Protein AF-Q6UU98-F1 (afdb_monomer)

Nearest PDB structures (foldseek):
  5vnj-assembly1_C  TM=9.015E-01  e=6.452E-12  Mus musculus
  1ifq-assembly1_A  TM=9.218E-01  e=1.040E-11  Mus musculus
  4afi-assembly1_B  TM=8.922E-01  e=1.499E-08  Homo sapiens
  2vx8-assembly1_B  TM=8.429E-01  e=8.767E-09  Homo sapiens
  4b93-assembly1_A  TM=7.614E-01  e=2.020E-08  Mus musculus

Solvent-accessible surface area (backbone atoms only — not comparable to full-atom values): 9283 Å² total; per-residue (Å²): 84,77,55,40,36,41,31,27,33,30,78,78,32,45,43,32,32,62,22,61,45,97,52,90,75,53,80,63,52,68,60,56,51,50,51,51,52,50,49,33,54,53,34,36,72,76,57,66,65,72,44,80,50,74,45,81,58,84,83,30,31,38,39,36,39,33,54,77,58,37,34,42,36,39,29,25,35,72,86,42,58,67,70,58,56,51,49,45,49,51,55,49,46,56,50,48,45,72,77,41,51,86,49,61,81,71,57,84,53,72,45,70,43,50,88,53,27,65,67,58,59,70,44,90,86,56,99,68,64,76,72,63,53,56,63,54,51,62,62,51,58,74,66,59,71,78,75,80,83,82,89,86,88,87,77,82,91,129

Organism: Oryza sativa subsp. japonica (NCBI:txid39947)

pLDDT: mean 75.7, std 18.88, range [32.97, 93.69]

Foldseek 3Di:
DWAKKWKAFLQQLFTAEIAGQVPPPPDPPVVVVVVSSVVSVVSNVDPQDFDWDWDDDDQKIWTWTHDHGMIIIIIDGPPDDPVLVVVLSVVVVVVCCVVCVVCNVVDPHRNNPHLCRQVNNPDSPDPDDPPVSVVVSVVVVVVPVPPPPDDDDDDDDD

Mean predicted aligned error: 12.5 Å

Secondary structure (DSSP, 8-state):
-EEEEEEEETTT--EEEEEE-S-TT-TTHHHHHHHHHHHHHHHTTT--S-EEEEEEETTEEEEEEEETTEEEEEEEETTS-HHHHHHHHHHHHHHHHHHHHHHHTT--STTTTGGGHHHHHS-SS----THHHHHHHHHHHHHHTTS-----------

Sequence (158 aa):
MVKLTMIARVTDGLPLVEGLDDGRDLKDADFYKQQAKLLFKNLSKGQHEASRMSIETGPYLFHYIIEGRVCYLTMCDHSYPKKLAFQYLEDLKNEFERVNGNQIETAARPYAFIKFGPYLQVCPCCHCDWDSTDALLGQEQDMVTESNSQASCYGAGT

Radius of gyration: 16.72 Å; Cα contacts (8 Å, |Δi|>4): 209; chains: 1; bounding box: 35×42×56 Å

Structure (mmCIF, N/CA/C/O backbone):
data_AF-Q6UU98-F1
#
_entry.id   AF-Q6UU98-F1
#
loop_
_atom_site.group_PDB
_atom_site.id
_atom_site.type_symbol
_atom_site.label_atom_id
_atom_site.label_alt_id
_atom_site.label_comp_id
_atom_site.label_asym_id
_atom_site.label_entity_id
_atom_site.label_seq_id
_atom_site.pdbx_PDB_ins_code
_atom_site.Cartn_x
_atom_site.Cartn_y
_atom_site.Cartn_z
_atom_site.occupancy
_atom_site.B_iso_or_equiv
_atom_site.auth_seq_id
_atom_site.auth_comp_id
_atom_site.auth_asym_id
_atom_site.auth_atom_id
_atom_site.pdbx_PDB_model_num
ATOM 1 N N . MET A 1 1 ? 4.435 2.210 -15.933 1.00 76.88 1 MET A N 1
ATOM 2 C CA . MET A 1 1 ? 4.560 1.335 -14.745 1.00 76.88 1 MET A CA 1
ATOM 3 C C . MET A 1 1 ? 3.690 1.902 -13.629 1.00 76.88 1 MET A C 1
ATOM 5 O O . MET A 1 1 ? 3.345 3.078 -13.700 1.00 76.88 1 MET A O 1
ATOM 9 N N . VAL A 1 2 ? 3.296 1.091 -12.644 1.00 81.94 2 VAL A N 1
ATOM 10 C CA . VAL A 1 2 ? 2.633 1.585 -11.423 1.00 81.94 2 VAL A CA 1
ATOM 11 C C . VAL A 1 2 ? 3.660 2.332 -10.565 1.00 81.94 2 VAL A C 1
ATOM 13 O O . VAL A 1 2 ? 4.801 1.903 -10.469 1.00 81.94 2 VAL A O 1
ATOM 16 N N . LYS A 1 3 ? 3.274 3.476 -9.999 1.00 85.12 3 LYS A N 1
ATOM 17 C CA . LYS A 1 3 ? 4.148 4.382 -9.233 1.00 85.12 3 LYS A CA 1
ATOM 18 C C . LYS A 1 3 ? 3.724 4.526 -7.774 1.00 85.12 3 LYS A C 1
ATOM 20 O O . LYS A 1 3 ? 4.562 4.701 -6.900 1.00 85.12 3 LYS A O 1
ATOM 25 N N . LEU A 1 4 ? 2.420 4.492 -7.520 1.00 87.88 4 LEU A N 1
ATOM 26 C CA . LEU A 1 4 ? 1.824 4.688 -6.202 1.00 87.88 4 LEU A CA 1
ATOM 27 C C . LEU A 1 4 ? 0.563 3.839 -6.114 1.00 87.88 4 LEU A C 1
ATOM 29 O O . LEU A 1 4 ? -0.216 3.793 -7.063 1.00 87.88 4 LEU A O 1
ATOM 33 N N . THR A 1 5 ? 0.335 3.225 -4.963 1.00 90.94 5 THR A N 1
ATOM 34 C CA . THR A 1 5 ? -0.921 2.556 -4.639 1.00 90.94 5 THR A CA 1
ATOM 35 C C . THR A 1 5 ? -1.389 3.009 -3.265 1.00 90.94 5 THR A C 1
ATOM 37 O O . THR A 1 5 ? -0.611 3.062 -2.318 1.00 90.94 5 THR A O 1
ATOM 40 N N . MET A 1 6 ? -2.665 3.356 -3.143 1.00 91.50 6 MET A N 1
ATOM 41 C CA . MET A 1 6 ? -3.278 3.747 -1.879 1.00 91.50 6 MET A CA 1
ATOM 42 C C . MET A 1 6 ? -4.627 3.062 -1.723 1.00 91.50 6 MET A C 1
ATOM 44 O O . MET A 1 6 ? -5.422 3.007 -2.658 1.00 91.50 6 MET A O 1
ATOM 48 N N . ILE A 1 7 ? -4.901 2.590 -0.516 1.00 92.50 7 ILE A N 1
ATOM 49 C CA . ILE A 1 7 ? -6.191 2.028 -0.131 1.00 92.50 7 ILE A CA 1
ATOM 50 C C . ILE A 1 7 ? -6.756 2.927 0.955 1.00 92.50 7 ILE A C 1
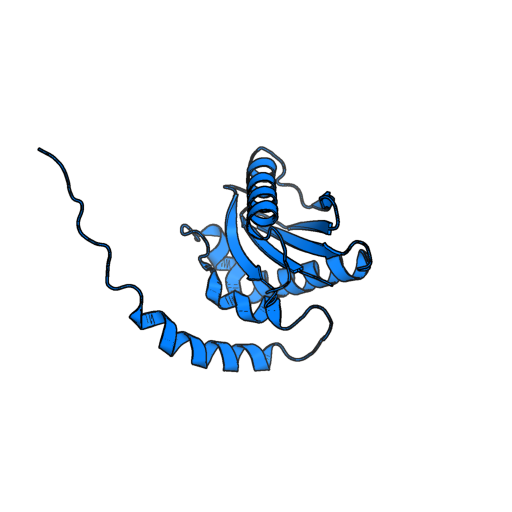ATOM 52 O O . ILE A 1 7 ? -6.056 3.241 1.919 1.00 92.50 7 ILE A O 1
ATOM 56 N N . ALA A 1 8 ? -8.010 3.340 0.822 1.00 93.00 8 ALA A N 1
ATOM 57 C CA . ALA A 1 8 ? -8.676 4.158 1.824 1.00 93.00 8 ALA A CA 1
ATOM 58 C C . ALA A 1 8 ? -10.131 3.744 2.004 1.00 93.00 8 ALA A C 1
ATOM 60 O O . ALA A 1 8 ? -10.789 3.273 1.078 1.00 93.00 8 ALA A O 1
ATOM 61 N N . ARG A 1 9 ? -10.655 3.965 3.205 1.00 91.69 9 ARG A N 1
ATOM 62 C CA . ARG A 1 9 ? -12.071 3.782 3.486 1.00 91.69 9 ARG A CA 1
ATOM 63 C C . ARG A 1 9 ? -12.860 4.974 2.947 1.00 91.69 9 ARG A C 1
ATOM 65 O O . ARG A 1 9 ? -12.530 6.125 3.214 1.00 91.69 9 ARG A O 1
ATOM 72 N N . VAL A 1 10 ? -13.914 4.700 2.183 1.00 89.50 10 VAL A N 1
ATOM 73 C CA . VAL A 1 10 ? -14.718 5.722 1.497 1.00 89.50 10 VAL A CA 1
ATOM 74 C C . VAL A 1 10 ? -15.562 6.528 2.475 1.00 89.50 10 VAL A C 1
ATOM 76 O O . VAL A 1 10 ? -15.792 7.701 2.236 1.00 89.50 10 VAL A O 1
ATOM 79 N N . THR A 1 11 ? -16.013 5.951 3.590 1.00 87.00 11 THR A N 1
ATOM 80 C CA . THR A 1 11 ? -16.937 6.631 4.518 1.00 87.00 11 THR A CA 1
ATOM 81 C C . THR A 1 11 ? -16.349 7.879 5.174 1.00 87.00 11 THR A C 1
ATOM 83 O O . THR A 1 11 ? -17.059 8.852 5.394 1.00 87.00 11 THR A O 1
ATOM 86 N N . ASP A 1 12 ? -15.059 7.861 5.487 1.00 87.50 12 ASP A N 1
ATOM 87 C CA . ASP A 1 12 ? -14.349 8.923 6.205 1.00 87.50 12 ASP A CA 1
ATOM 88 C C . ASP A 1 12 ? -13.098 9.417 5.465 1.00 87.50 12 ASP A C 1
ATOM 90 O O . ASP A 1 12 ? -12.503 10.421 5.852 1.00 87.50 12 ASP A O 1
ATOM 94 N N . GLY A 1 13 ? -12.711 8.749 4.375 1.00 87.75 13 GLY A N 1
ATOM 95 C CA . GLY A 1 13 ? -11.471 9.028 3.658 1.00 87.75 13 GLY A CA 1
ATOM 96 C C . GLY A 1 13 ? -10.227 8.571 4.424 1.00 87.75 13 GLY A C 1
ATOM 97 O O . GLY A 1 13 ? -9.140 9.090 4.165 1.00 87.75 13 GLY A O 1
ATOM 98 N N . LEU A 1 14 ? -10.370 7.644 5.382 1.00 89.81 14 LEU A N 1
ATOM 99 C CA . LEU A 1 14 ? -9.261 7.162 6.203 1.00 89.81 14 LEU A CA 1
ATOM 100 C C . LEU A 1 14 ? -8.313 6.307 5.350 1.00 89.81 14 LEU A C 1
ATOM 102 O O . LEU A 1 14 ? -8.731 5.250 4.870 1.00 89.81 14 LEU A O 1
ATOM 106 N N . PRO A 1 15 ? -7.043 6.708 5.162 1.00 91.19 15 PRO A N 1
ATOM 107 C CA . PRO A 1 15 ? -6.078 5.868 4.469 1.00 91.19 15 PRO A CA 1
ATOM 108 C C . PRO A 1 15 ? -5.819 4.608 5.299 1.00 91.19 15 PRO A C 1
ATOM 110 O O . PRO A 1 15 ? -5.589 4.688 6.502 1.00 91.19 15 PRO A O 1
ATOM 113 N N . LEU A 1 16 ? -5.871 3.448 4.656 1.00 91.56 16 LEU A N 1
ATOM 114 C CA . LEU A 1 16 ? -5.698 2.126 5.257 1.00 91.56 16 LEU A CA 1
ATOM 115 C C . LEU A 1 16 ? -4.295 1.579 4.994 1.00 91.56 16 LEU A C 1
ATOM 117 O O . LEU A 1 16 ? -3.654 1.071 5.914 1.00 91.56 16 LEU A O 1
ATOM 121 N N . VAL A 1 17 ? -3.832 1.712 3.749 1.00 90.19 17 VAL A N 1
ATOM 122 C CA . VAL A 1 17 ? -2.515 1.267 3.278 1.00 90.19 17 VAL A CA 1
ATOM 123 C C . VAL A 1 17 ? -2.017 2.235 2.217 1.00 90.19 17 VAL A C 1
ATOM 125 O O . VAL A 1 17 ? -2.795 2.765 1.424 1.00 90.19 17 VAL A O 1
ATOM 128 N N . GLU A 1 18 ? -0.710 2.432 2.181 1.00 87.38 18 GLU A N 1
ATOM 129 C CA . GLU A 1 18 ? -0.008 3.077 1.082 1.00 87.38 18 GLU A CA 1
ATOM 130 C C . GLU A 1 18 ? 1.174 2.191 0.707 1.00 87.38 18 GLU A C 1
ATOM 132 O O . GLU A 1 18 ? 1.933 1.760 1.571 1.00 87.38 18 GLU A O 1
ATOM 137 N N . GLY A 1 19 ? 1.274 1.884 -0.579 1.00 81.75 19 GLY A N 1
ATOM 138 C CA . GLY A 1 19 ? 2.394 1.190 -1.184 1.00 81.75 19 GLY A CA 1
ATOM 139 C C . GLY A 1 19 ? 3.036 2.138 -2.173 1.00 81.75 19 GLY A C 1
ATOM 140 O O . GLY A 1 19 ? 2.396 2.593 -3.126 1.00 81.75 19 GLY A O 1
ATOM 141 N N . LEU A 1 20 ? 4.292 2.462 -1.925 1.00 72.38 20 LEU A N 1
ATOM 142 C CA . LEU A 1 20 ? 5.134 3.130 -2.896 1.00 72.38 20 LEU A CA 1
ATOM 143 C C . LEU A 1 20 ? 5.983 2.033 -3.513 1.00 72.38 20 LEU A C 1
ATOM 145 O O . LEU A 1 20 ? 6.575 1.244 -2.783 1.00 72.38 20 LEU A O 1
ATOM 149 N N . ASP A 1 21 ? 6.049 1.990 -4.840 1.00 66.56 21 ASP A N 1
ATOM 150 C CA . ASP A 1 21 ? 7.240 1.400 -5.448 1.00 66.56 21 ASP A CA 1
ATOM 151 C C . ASP A 1 21 ? 8.452 2.190 -4.914 1.00 66.56 21 ASP A C 1
ATOM 153 O O . ASP A 1 21 ? 8.260 3.357 -4.550 1.00 66.56 21 ASP A O 1
ATOM 157 N N . ASP A 1 22 ? 9.652 1.597 -4.836 1.00 55.62 22 ASP A N 1
ATOM 158 C CA . ASP A 1 22 ? 10.901 2.166 -4.261 1.00 55.62 22 ASP A CA 1
ATOM 159 C C . ASP A 1 22 ? 11.459 3.355 -5.094 1.00 55.62 22 ASP A C 1
ATOM 161 O O . ASP A 1 22 ? 12.650 3.514 -5.391 1.00 55.62 22 ASP A O 1
ATOM 165 N N . GLY A 1 23 ? 10.534 4.224 -5.487 1.00 50.31 23 GLY A N 1
ATOM 166 C CA . GLY A 1 23 ? 10.517 5.281 -6.465 1.00 50.31 23 GLY A CA 1
ATOM 167 C C . GLY A 1 23 ? 11.225 6.510 -5.956 1.00 50.31 23 GLY A C 1
ATOM 168 O O . GLY A 1 23 ? 10.654 7.600 -5.910 1.00 50.31 23 GLY A O 1
ATOM 169 N N . ARG A 1 24 ? 12.532 6.345 -5.749 1.00 53.94 24 ARG A N 1
ATOM 170 C CA . ARG A 1 24 ? 13.527 7.422 -5.845 1.00 53.94 24 ARG A CA 1
ATOM 171 C C . ARG A 1 24 ? 13.349 8.287 -7.115 1.00 53.94 24 ARG A C 1
ATOM 173 O O . ARG A 1 24 ? 13.891 9.383 -7.172 1.00 53.94 24 ARG A O 1
ATOM 180 N N . ASP A 1 25 ? 12.539 7.837 -8.079 1.00 60.72 25 ASP A N 1
ATOM 181 C CA . ASP A 1 25 ? 12.185 8.526 -9.321 1.00 60.72 25 ASP A CA 1
ATOM 182 C C . ASP A 1 25 ? 10.838 9.278 -9.343 1.00 60.72 25 ASP A C 1
ATOM 184 O O . ASP A 1 25 ? 10.572 9.973 -10.329 1.00 60.72 25 ASP A O 1
ATOM 188 N N . LEU A 1 26 ? 9.966 9.193 -8.324 1.00 72.56 26 LEU A N 1
ATOM 189 C CA . LEU A 1 26 ? 8.717 9.971 -8.352 1.00 72.56 26 LEU A CA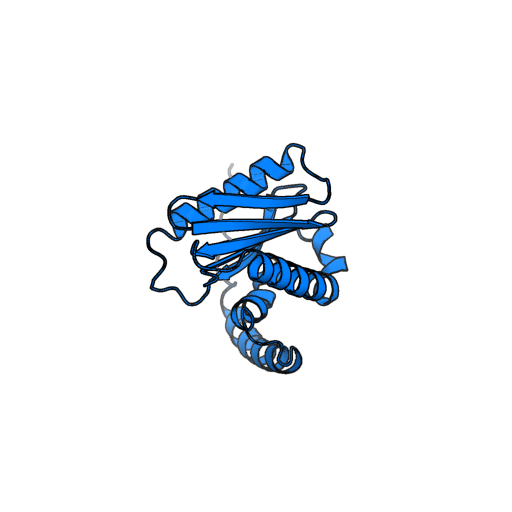 1
ATOM 190 C C . LEU A 1 26 ? 8.976 11.421 -7.923 1.00 72.56 26 LEU A C 1
ATOM 192 O O . LEU A 1 26 ? 8.801 11.800 -6.764 1.00 72.56 26 LEU A O 1
ATOM 196 N N . LYS A 1 27 ? 9.372 12.250 -8.894 1.00 71.81 27 LYS A N 1
ATOM 197 C CA . LYS A 1 27 ? 9.379 13.709 -8.736 1.00 71.81 27 LYS A CA 1
ATOM 198 C C . LYS A 1 27 ? 7.977 14.162 -8.315 1.00 71.81 27 LYS A C 1
ATOM 200 O O . LYS A 1 27 ? 6.988 13.754 -8.921 1.00 71.81 27 LYS A O 1
ATOM 205 N N . ASP A 1 28 ? 7.913 14.960 -7.253 1.00 81.06 28 ASP A N 1
ATOM 206 C CA . ASP A 1 28 ? 6.675 15.481 -6.661 1.00 81.06 28 ASP A CA 1
ATOM 207 C C . ASP A 1 28 ? 5.749 14.416 -6.041 1.00 81.06 28 ASP A C 1
ATOM 209 O O . ASP A 1 28 ? 4.52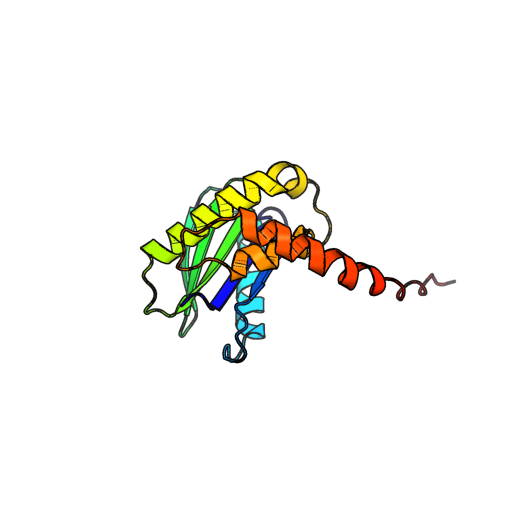6 14.564 -6.040 1.00 81.06 28 ASP A O 1
ATOM 213 N N . ALA A 1 29 ? 6.308 13.344 -5.464 1.00 81.81 29 ALA A N 1
ATOM 214 C CA . ALA A 1 29 ? 5.531 12.301 -4.782 1.00 81.81 29 ALA A CA 1
ATOM 215 C C . ALA A 1 29 ? 4.503 12.865 -3.781 1.00 81.81 29 ALA A C 1
ATOM 217 O O . ALA A 1 29 ? 3.344 12.445 -3.781 1.00 81.81 29 ALA A O 1
ATOM 218 N N . ASP A 1 30 ? 4.889 13.857 -2.975 1.00 85.38 30 ASP A N 1
ATOM 219 C CA . ASP A 1 30 ? 3.990 14.491 -2.005 1.00 85.38 30 ASP A CA 1
ATOM 220 C C . ASP A 1 30 ? 2.795 15.189 -2.664 1.00 85.38 30 ASP A C 1
ATOM 222 O O . ASP A 1 30 ? 1.683 15.134 -2.136 1.00 85.38 30 ASP A O 1
ATOM 226 N N . PHE A 1 31 ? 2.983 15.786 -3.844 1.00 89.44 31 PHE A N 1
ATOM 227 C CA . PHE A 1 31 ? 1.909 16.435 -4.595 1.00 89.44 31 PHE A CA 1
ATOM 228 C C . PHE A 1 31 ? 0.854 15.418 -5.047 1.00 89.44 31 PHE A C 1
ATOM 230 O O . PHE A 1 31 ? -0.344 15.615 -4.827 1.00 89.44 31 PHE A O 1
ATOM 237 N N . TYR A 1 32 ? 1.278 14.285 -5.612 1.00 89.00 32 TYR A N 1
ATOM 238 C CA . TYR A 1 32 ? 0.352 13.227 -6.034 1.00 89.00 32 TYR A CA 1
ATOM 239 C C . TYR A 1 32 ? -0.330 12.541 -4.846 1.00 89.00 32 TYR A C 1
ATOM 241 O O . TYR A 1 32 ? -1.528 12.262 -4.909 1.00 89.00 32 TYR A O 1
ATOM 249 N N . LYS A 1 33 ? 0.375 12.349 -3.724 1.00 88.75 33 LYS A N 1
ATOM 250 C CA . LYS A 1 33 ? -0.234 11.850 -2.478 1.00 88.75 33 LYS A CA 1
ATOM 251 C C . LYS A 1 33 ? -1.308 12.792 -1.946 1.00 88.75 33 LYS A C 1
ATOM 253 O O . LYS A 1 33 ? -2.361 12.339 -1.498 1.00 88.75 33 LYS A O 1
ATOM 258 N N . GLN A 1 34 ? -1.072 14.103 -1.988 1.00 90.81 34 GLN A N 1
ATOM 259 C CA . GLN A 1 34 ? -2.075 15.092 -1.588 1.00 90.81 34 GLN A CA 1
ATOM 260 C C . GLN A 1 34 ? -3.298 15.056 -2.510 1.00 90.81 34 GLN A C 1
ATOM 262 O O . GLN A 1 34 ? -4.425 15.075 -2.014 1.00 90.81 34 GLN A O 1
ATOM 267 N N . GLN A 1 35 ? -3.097 14.927 -3.826 1.00 91.44 35 GLN A N 1
ATOM 268 C CA . GLN A 1 35 ? -4.197 14.751 -4.778 1.00 91.44 35 GLN A CA 1
ATOM 269 C C . GLN A 1 35 ? -5.003 13.472 -4.505 1.00 91.44 35 GLN A C 1
ATOM 271 O O . GLN A 1 35 ? -6.231 13.524 -4.475 1.00 91.44 35 GLN A O 1
ATOM 276 N N . ALA A 1 36 ? -4.338 12.347 -4.231 1.00 91.38 36 ALA A N 1
ATOM 277 C CA . ALA A 1 36 ? -4.993 11.094 -3.858 1.00 91.38 36 ALA A CA 1
ATOM 278 C C . ALA A 1 36 ? -5.824 11.237 -2.568 1.00 91.38 36 ALA A C 1
ATOM 280 O O . ALA A 1 36 ? -6.987 10.836 -2.515 1.00 91.38 36 ALA A O 1
ATOM 281 N N . LYS A 1 37 ? -5.278 11.893 -1.537 1.00 90.19 37 LYS A N 1
ATOM 282 C CA . LYS A 1 37 ? -6.013 12.190 -0.293 1.00 90.19 37 LYS A CA 1
ATOM 283 C C . LYS A 1 37 ? -7.219 13.100 -0.537 1.00 90.19 37 LYS A C 1
ATOM 285 O O . LYS A 1 37 ? -8.279 12.890 0.054 1.00 90.19 37 LYS A O 1
ATOM 290 N N . LEU A 1 38 ? -7.085 14.090 -1.421 1.00 91.50 38 LEU A N 1
ATOM 291 C CA . LEU A 1 38 ? -8.195 14.952 -1.818 1.00 91.50 38 LEU A CA 1
ATOM 292 C C . LEU A 1 38 ? -9.280 14.165 -2.565 1.00 91.50 38 LEU A C 1
ATOM 294 O O . LEU A 1 38 ? -10.464 14.389 -2.313 1.00 91.50 38 LEU A O 1
ATOM 298 N N . LEU A 1 39 ? -8.892 13.217 -3.424 1.00 91.25 39 LEU A N 1
ATOM 299 C CA . LEU A 1 39 ? -9.818 12.306 -4.095 1.00 91.25 39 LEU A CA 1
ATOM 300 C C . LEU A 1 39 ? -10.621 11.495 -3.071 1.00 91.25 39 LEU A C 1
ATOM 302 O O . LEU A 1 39 ? -11.847 11.521 -3.124 1.00 91.25 39 LEU A O 1
ATOM 306 N N . PHE A 1 40 ? -9.972 10.872 -2.083 1.00 90.75 40 PHE A N 1
ATOM 307 C CA . PHE A 1 40 ? -10.675 10.136 -1.022 1.00 90.75 40 PHE A CA 1
ATOM 308 C C . PHE A 1 40 ? -11.639 11.021 -0.222 1.00 90.75 40 PHE A C 1
ATOM 310 O O . PHE A 1 40 ? -12.771 10.619 0.041 1.00 90.75 40 PHE A O 1
ATOM 317 N N . LYS A 1 41 ? -11.237 12.258 0.094 1.00 89.12 41 LYS A N 1
ATOM 318 C CA . LYS A 1 41 ? -12.100 13.244 0.767 1.00 89.12 41 LYS A CA 1
ATOM 319 C C . LYS A 1 41 ? -13.293 13.691 -0.086 1.00 89.12 41 LYS A C 1
ATOM 321 O O . LYS A 1 41 ? -14.291 14.158 0.455 1.00 89.12 41 LYS A O 1
ATOM 326 N N . ASN A 1 42 ? -13.189 13.627 -1.410 1.00 87.81 42 ASN A N 1
ATOM 327 C CA . ASN A 1 42 ? -14.307 13.926 -2.300 1.00 87.81 42 ASN A CA 1
ATOM 328 C C . ASN A 1 42 ? -15.239 12.721 -2.449 1.00 87.81 42 ASN A C 1
ATOM 330 O O . ASN A 1 42 ? -16.453 12.904 -2.425 1.00 87.81 42 ASN A O 1
ATOM 334 N N . LEU A 1 43 ? -14.691 11.506 -2.519 1.00 86.75 43 LEU A N 1
ATOM 335 C CA . LEU A 1 43 ? -15.479 10.272 -2.549 1.00 86.75 43 LEU A CA 1
ATOM 336 C C . LEU A 1 43 ? -16.324 10.105 -1.276 1.00 86.75 43 LEU A C 1
ATOM 338 O O . LEU A 1 43 ? -17.491 9.722 -1.364 1.00 86.75 43 LEU A O 1
ATOM 342 N N . SER A 1 44 ? -15.796 10.508 -0.115 1.00 82.75 44 SER A N 1
ATOM 343 C CA . SER A 1 44 ? -16.531 10.450 1.156 1.00 82.75 44 SER A CA 1
ATOM 344 C C . SER A 1 44 ? -17.746 11.372 1.255 1.00 82.75 44 SER A C 1
ATOM 346 O O . SER A 1 44 ? -18.554 11.217 2.167 1.00 82.75 44 SER A O 1
ATOM 348 N N . LYS A 1 45 ? -17.925 12.314 0.318 1.00 82.25 45 LYS A N 1
ATOM 349 C CA . LYS A 1 45 ? -19.044 13.272 0.326 1.00 82.25 45 LYS A CA 1
ATOM 350 C C . LYS A 1 45 ? -20.310 12.782 -0.375 1.00 82.25 45 LYS A C 1
ATOM 352 O O . LYS A 1 45 ? -21.286 13.527 -0.399 1.00 82.25 45 LYS A O 1
ATOM 357 N N . GLY A 1 46 ? -20.316 11.586 -0.958 1.00 72.00 46 GLY A N 1
ATOM 358 C CA . GLY A 1 46 ? -21.543 11.059 -1.564 1.00 72.00 46 GLY A CA 1
ATOM 359 C C . GLY A 1 46 ? -21.368 10.000 -2.641 1.00 72.00 46 GLY A C 1
ATOM 360 O O . GLY A 1 46 ? -22.366 9.598 -3.229 1.00 72.00 46 GLY A O 1
ATOM 361 N N . GLN A 1 47 ? -20.147 9.528 -2.908 1.00 67.25 47 GLN A N 1
ATOM 362 C CA . GLN A 1 47 ? -19.924 8.468 -3.884 1.00 67.25 47 GLN A CA 1
ATOM 363 C C . GLN A 1 47 ? -19.555 7.165 -3.178 1.00 67.25 47 GLN A C 1
ATOM 365 O O . GLN A 1 47 ? -18.384 6.836 -3.009 1.00 67.25 47 GLN A O 1
ATOM 370 N N . HIS A 1 48 ? -20.591 6.438 -2.757 1.00 68.81 48 HIS A N 1
ATOM 371 C CA . HIS A 1 48 ? -20.476 5.140 -2.079 1.00 68.81 48 HIS A CA 1
ATOM 372 C C . HIS A 1 48 ? -20.818 3.953 -2.987 1.00 68.81 48 HIS A C 1
ATOM 374 O O . HIS A 1 48 ? -20.781 2.810 -2.542 1.00 68.81 48 HIS A O 1
ATOM 380 N N . GLU A 1 49 ? -21.183 4.209 -4.243 1.00 72.62 49 GLU A N 1
ATOM 381 C CA . GLU A 1 49 ? -21.516 3.148 -5.187 1.00 72.62 49 GLU A CA 1
ATOM 382 C C . GLU A 1 49 ? -20.259 2.534 -5.796 1.00 72.62 49 GLU A C 1
ATOM 384 O O . GLU A 1 49 ? -19.262 3.225 -6.042 1.00 72.62 49 GLU A O 1
ATOM 389 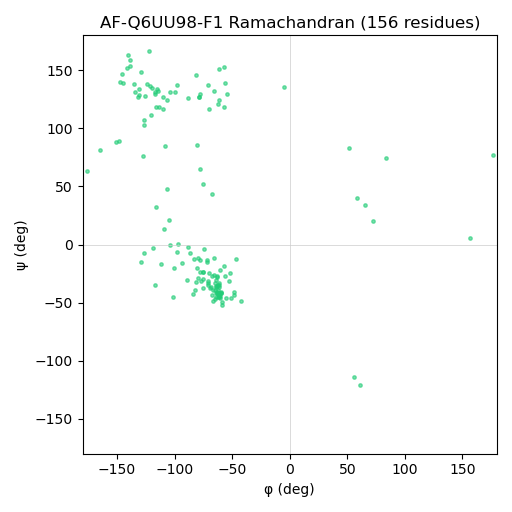N N . ALA A 1 50 ? -20.331 1.228 -6.067 1.00 77.44 50 ALA A N 1
ATOM 390 C CA . ALA A 1 50 ? -19.264 0.513 -6.739 1.00 77.44 50 ALA A CA 1
ATOM 391 C C . ALA A 1 50 ? -18.980 1.171 -8.094 1.00 77.44 50 ALA A C 1
ATOM 393 O O . ALA A 1 50 ? -19.850 1.274 -8.961 1.00 77.44 50 ALA A O 1
ATOM 394 N N . SER A 1 51 ? -17.757 1.663 -8.265 1.00 85.00 51 SER A N 1
ATOM 395 C CA . SER A 1 51 ? -17.389 2.465 -9.426 1.00 85.00 51 SER A CA 1
ATOM 396 C C . SER A 1 51 ? -15.958 2.179 -9.831 1.00 85.00 51 SER A C 1
ATOM 398 O O . SER A 1 51 ? -15.076 2.053 -8.986 1.00 85.00 51 SER A O 1
ATOM 400 N N . ARG A 1 52 ? -15.730 2.087 -11.142 1.00 90.00 52 ARG A N 1
ATOM 401 C CA . ARG A 1 52 ? -14.402 1.981 -11.744 1.00 90.00 52 ARG A CA 1
ATOM 402 C C . ARG A 1 52 ? -14.146 3.249 -12.538 1.00 90.00 52 ARG A C 1
ATOM 404 O O . ARG A 1 52 ? -14.860 3.524 -13.502 1.00 90.00 52 ARG A O 1
ATOM 411 N N . MET A 1 53 ? -13.128 4.009 -12.159 1.00 90.31 53 MET A N 1
ATOM 412 C CA . MET A 1 53 ? -12.850 5.300 -12.781 1.00 90.31 53 MET A CA 1
ATOM 413 C C . MET A 1 53 ? -11.368 5.531 -13.025 1.00 90.31 53 MET A C 1
ATOM 415 O O . MET A 1 53 ? -10.492 4.866 -12.477 1.00 90.31 53 MET A O 1
ATOM 419 N N . SER A 1 54 ? -11.091 6.440 -13.953 1.00 91.19 54 SER A N 1
ATOM 420 C CA . SER A 1 54 ? -9.742 6.837 -14.339 1.00 91.19 54 SER A CA 1
ATOM 421 C C . SER A 1 54 ? -9.691 8.355 -14.422 1.00 91.19 54 SER A C 1
ATOM 423 O O . SER A 1 54 ? -10.584 8.952 -15.018 1.00 91.19 54 SER A O 1
ATOM 425 N N . ILE A 1 55 ? -8.688 8.963 -13.802 1.00 91.06 55 ILE A N 1
ATOM 426 C CA . ILE A 1 55 ? -8.501 10.409 -13.716 1.00 91.06 55 ILE A CA 1
ATOM 427 C C . ILE A 1 55 ? -7.104 10.723 -14.233 1.00 91.06 55 ILE A C 1
ATOM 429 O O . ILE A 1 55 ? -6.121 10.155 -13.763 1.00 91.06 55 ILE A O 1
ATOM 433 N N . GLU A 1 56 ? -7.006 11.641 -15.183 1.00 90.62 56 GLU A N 1
ATOM 434 C CA . GLU A 1 56 ? -5.715 12.114 -15.672 1.00 90.62 56 GLU A CA 1
ATOM 435 C C . GLU A 1 56 ? -5.122 13.124 -14.680 1.00 90.62 56 GLU A C 1
ATOM 437 O O . GLU A 1 56 ? -5.783 14.088 -14.293 1.00 90.62 56 GLU A O 1
ATOM 442 N N . THR A 1 57 ? -3.882 12.900 -14.243 1.00 85.06 57 THR A N 1
ATOM 443 C CA . THR A 1 57 ? -3.162 13.773 -13.306 1.00 85.06 57 THR A CA 1
ATOM 444 C C . THR A 1 57 ? -1.799 14.143 -13.898 1.00 85.06 57 THR A C 1
ATOM 446 O O . THR A 1 57 ? -0.745 13.595 -13.582 1.00 85.06 57 THR A O 1
ATOM 449 N N . GLY A 1 58 ? -1.824 15.064 -14.863 1.00 84.50 58 GLY A N 1
ATOM 450 C CA . GLY A 1 58 ? -0.624 15.488 -15.585 1.00 84.50 58 GLY A CA 1
ATOM 451 C C . GLY A 1 58 ? 0.039 14.323 -16.343 1.00 84.50 58 GLY A C 1
ATOM 452 O O . GLY A 1 58 ? -0.611 13.726 -17.205 1.00 84.50 58 GLY A O 1
ATOM 453 N N . PRO A 1 59 ? 1.314 13.987 -16.062 1.00 87.38 59 PRO A N 1
ATOM 454 C CA . PRO A 1 59 ? 2.027 12.912 -16.754 1.00 87.38 59 PRO A CA 1
ATOM 455 C C . PRO A 1 59 ? 1.596 11.498 -16.325 1.00 87.38 59 PRO A C 1
ATOM 457 O O . PRO A 1 59 ? 2.080 10.523 -16.902 1.00 87.38 59 PRO A O 1
ATOM 460 N N . TYR A 1 60 ? 0.698 11.370 -15.344 1.00 90.06 60 TYR A N 1
ATOM 461 C CA . TYR A 1 60 ? 0.222 10.085 -14.835 1.00 90.06 60 TYR A CA 1
ATOM 462 C C . TYR A 1 60 ? -1.301 9.944 -14.941 1.00 90.06 60 TYR A C 1
ATOM 464 O O . TYR A 1 60 ? -2.042 10.909 -15.138 1.00 90.06 60 TYR A O 1
ATOM 472 N N . LEU A 1 61 ? -1.766 8.712 -14.762 1.00 91.00 61 LEU A N 1
ATOM 473 C CA . LEU A 1 61 ? -3.165 8.328 -14.658 1.00 91.00 61 LEU A CA 1
ATOM 474 C C . LEU A 1 61 ? -3.425 7.739 -13.275 1.00 91.00 61 LEU A C 1
ATOM 476 O O . LEU A 1 61 ? -2.735 6.817 -12.844 1.00 91.00 61 LEU A O 1
ATOM 480 N N . PHE A 1 62 ? -4.452 8.242 -12.602 1.00 93.12 62 PHE A N 1
ATOM 481 C CA . PHE A 1 62 ? -5.050 7.590 -11.449 1.00 93.12 62 PHE A CA 1
ATOM 482 C C . PHE A 1 62 ? -6.140 6.637 -11.918 1.00 93.12 62 PHE A C 1
ATOM 484 O O . PHE A 1 62 ? -7.078 7.050 -12.594 1.00 93.12 62 PHE A O 1
ATOM 491 N N . HIS A 1 63 ? -6.069 5.379 -11.510 1.00 93.19 63 HIS A N 1
ATOM 492 C CA . HIS A 1 63 ? -7.147 4.412 -11.668 1.00 93.19 63 HIS A CA 1
ATOM 493 C C . HIS A 1 63 ? -7.639 4.012 -10.291 1.00 93.19 63 HIS A C 1
ATOM 495 O O . HIS A 1 63 ? -6.827 3.721 -9.416 1.00 93.19 63 HIS A O 1
ATOM 501 N N . TYR A 1 64 ? -8.953 3.983 -10.092 1.00 93.56 64 TYR A N 1
ATOM 502 C CA . TYR A 1 64 ? -9.507 3.487 -8.844 1.00 93.56 64 TYR A CA 1
ATOM 503 C C . TYR A 1 64 ? -10.741 2.630 -9.041 1.00 93.56 64 TYR A C 1
ATOM 505 O O . TYR A 1 64 ? -11.491 2.786 -10.012 1.00 93.56 64 TYR A O 1
ATOM 513 N N . ILE A 1 65 ? -10.935 1.741 -8.076 1.00 93.56 65 ILE A N 1
ATOM 514 C CA . ILE A 1 65 ? -12.143 0.951 -7.908 1.00 93.56 65 ILE A CA 1
ATOM 515 C C . ILE A 1 65 ? -12.696 1.191 -6.508 1.00 93.56 65 ILE A C 1
ATOM 517 O O . ILE A 1 65 ? -11.947 1.257 -5.533 1.00 93.56 65 ILE A O 1
ATOM 521 N N . ILE A 1 66 ? -14.009 1.340 -6.419 1.00 91.56 66 ILE A N 1
ATOM 522 C CA . ILE A 1 66 ? -14.740 1.349 -5.156 1.00 91.56 66 ILE A CA 1
ATOM 523 C C . ILE A 1 66 ? -15.484 0.028 -5.079 1.00 91.56 66 ILE A C 1
ATOM 525 O O . ILE A 1 66 ? -16.252 -0.279 -5.987 1.00 91.56 66 ILE A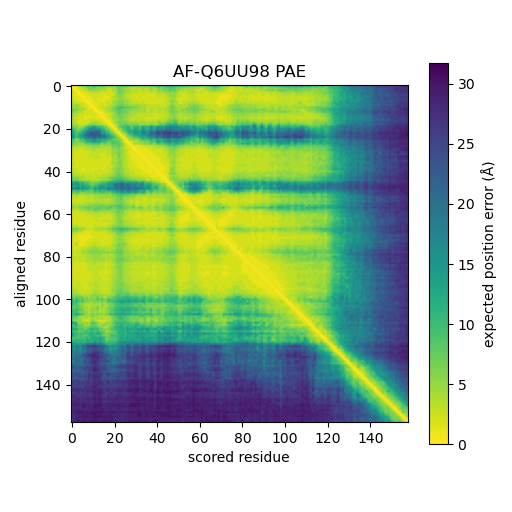 O 1
ATOM 529 N N . GLU A 1 67 ? -15.264 -0.721 -4.006 1.00 89.00 67 GLU A N 1
ATOM 530 C CA . GLU A 1 67 ? -16.041 -1.913 -3.678 1.00 89.00 67 GLU A CA 1
ATOM 531 C C . GLU A 1 67 ? -16.451 -1.828 -2.204 1.00 89.00 67 GLU A C 1
ATOM 533 O O . GLU A 1 67 ? -15.626 -1.572 -1.319 1.00 89.00 67 GLU A O 1
ATOM 538 N N . GLY A 1 68 ? -17.749 -1.976 -1.933 1.00 85.12 68 GLY A N 1
ATOM 539 C CA . GLY A 1 68 ? -18.300 -1.809 -0.590 1.00 85.12 68 GLY A CA 1
ATOM 540 C C . GLY A 1 68 ? -17.971 -0.435 0.003 1.00 85.12 68 GLY A C 1
ATOM 541 O O . GLY A 1 68 ? -18.446 0.594 -0.471 1.00 85.12 68 GLY A O 1
ATOM 542 N N . ARG A 1 69 ? -17.163 -0.411 1.070 1.00 87.12 69 ARG A N 1
ATOM 543 C CA . ARG A 1 69 ? -16.741 0.824 1.759 1.00 87.12 69 ARG A CA 1
ATOM 544 C C . ARG A 1 69 ? -15.269 1.169 1.537 1.00 87.12 69 ARG A C 1
ATOM 546 O O . ARG A 1 69 ? -14.742 2.024 2.250 1.00 87.12 69 ARG A O 1
ATOM 553 N N . VAL A 1 70 ? -14.599 0.531 0.582 1.00 91.50 70 VAL A N 1
ATOM 554 C CA . VAL A 1 70 ? -13.157 0.686 0.354 1.00 91.50 70 VAL A CA 1
ATOM 555 C C . VAL A 1 70 ? -12.898 1.175 -1.061 1.00 91.50 70 VAL A C 1
ATOM 557 O O . VAL A 1 70 ? -13.511 0.713 -2.019 1.00 91.50 70 VAL A O 1
ATOM 560 N N . CYS A 1 71 ? -11.987 2.135 -1.181 1.00 93.31 71 CYS A N 1
ATOM 561 C CA . CYS A 1 71 ? -11.469 2.620 -2.445 1.00 93.31 71 CYS A CA 1
ATOM 562 C C . CYS A 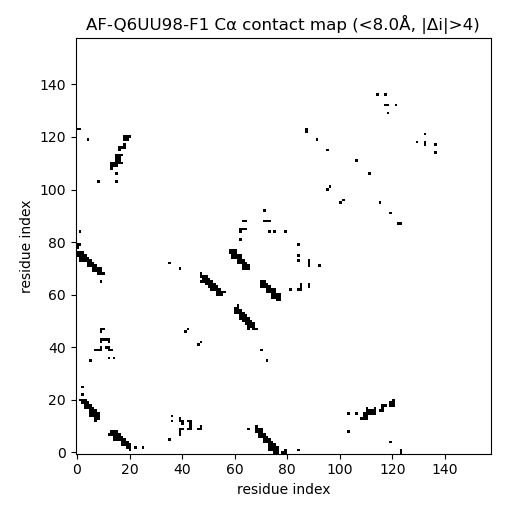1 71 ? -10.020 2.170 -2.593 1.00 93.31 71 CYS A C 1
ATOM 564 O O . CYS A 1 71 ? -9.182 2.427 -1.724 1.00 93.31 71 CYS A O 1
ATOM 566 N N . TYR A 1 72 ? -9.745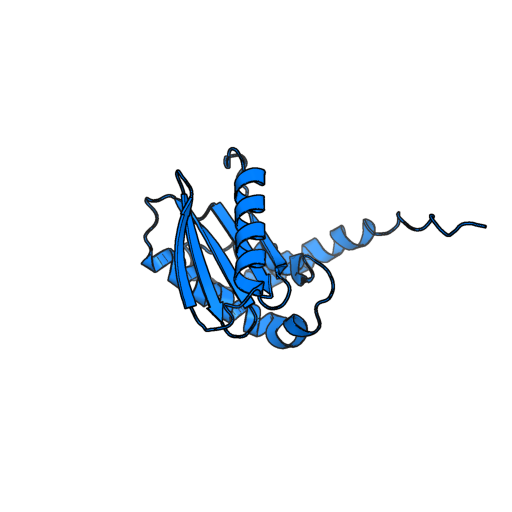 1.524 -3.716 1.00 93.69 72 TYR A N 1
ATOM 567 C CA . TYR A 1 72 ? -8.430 1.053 -4.106 1.00 93.69 72 TYR A CA 1
ATOM 568 C C . TYR A 1 72 ? -7.968 1.912 -5.272 1.00 93.69 72 TYR A C 1
ATOM 570 O O . TYR A 1 72 ? -8.601 1.919 -6.326 1.00 93.69 72 TYR A O 1
ATOM 578 N N . LEU A 1 73 ? -6.891 2.661 -5.069 1.00 93.38 73 LEU A N 1
ATOM 579 C CA . LEU A 1 73 ? -6.357 3.638 -6.007 1.00 93.38 73 LEU A CA 1
ATOM 580 C C . LEU A 1 73 ? -4.938 3.241 -6.399 1.00 93.38 73 LEU A C 1
ATOM 582 O O . LEU A 1 73 ? -4.104 2.956 -5.544 1.00 93.38 73 LEU A O 1
ATOM 586 N N . THR A 1 74 ? -4.638 3.312 -7.688 1.00 92.12 74 THR A N 1
ATOM 587 C CA . THR A 1 74 ? -3.282 3.191 -8.217 1.00 92.12 74 THR A CA 1
ATOM 588 C C . THR A 1 74 ? -2.974 4.346 -9.160 1.00 92.12 74 THR A C 1
ATOM 590 O O . THR A 1 74 ? -3.864 4.878 -9.823 1.00 92.12 74 THR A O 1
ATOM 593 N N . MET A 1 75 ? -1.710 4.749 -9.209 1.00 91.12 75 MET A N 1
ATOM 594 C CA . MET A 1 75 ? -1.182 5.736 -10.140 1.00 91.12 75 MET A CA 1
ATOM 595 C C . MET A 1 75 ? -0.191 5.060 -11.074 1.00 91.12 75 MET A C 1
ATOM 597 O O . MET A 1 75 ? 0.721 4.376 -10.609 1.00 91.12 75 MET A O 1
ATOM 601 N N . CYS A 1 76 ? -0.316 5.286 -12.375 1.00 89.75 76 CYS A N 1
ATOM 602 C CA . CYS A 1 76 ? 0.604 4.745 -13.366 1.00 89.75 76 CYS A CA 1
ATOM 603 C C . CYS A 1 76 ? 0.915 5.747 -14.482 1.00 89.75 76 CYS A C 1
ATOM 605 O O . CYS A 1 76 ? 0.197 6.723 -14.679 1.00 89.75 76 CYS A O 1
ATOM 607 N N . ASP A 1 77 ? 1.988 5.504 -15.233 1.00 88.00 77 ASP A N 1
ATOM 608 C CA . ASP A 1 77 ? 2.282 6.254 -16.464 1.00 88.00 77 ASP A CA 1
ATOM 609 C C . ASP A 1 77 ? 1.170 6.075 -17.515 1.00 88.00 77 ASP A C 1
ATOM 611 O O . ASP A 1 77 ? 0.570 5.003 -17.600 1.00 88.00 77 ASP A O 1
ATOM 615 N N . HIS A 1 78 ? 0.965 7.070 -18.389 1.00 87.69 78 HIS A N 1
ATOM 616 C CA . HIS A 1 78 ? 0.028 6.979 -19.531 1.00 87.69 78 HIS A CA 1
ATOM 617 C C . HIS A 1 78 ? 0.305 5.801 -20.474 1.00 87.69 78 HIS A C 1
ATOM 619 O O . HIS A 1 78 ? -0.602 5.296 -21.129 1.00 87.69 78 HIS A O 1
ATOM 625 N N . SER A 1 79 ? 1.558 5.346 -20.550 1.00 87.19 79 SER A N 1
ATOM 626 C CA . SER A 1 79 ? 1.945 4.183 -21.355 1.00 87.19 79 SER A CA 1
ATOM 627 C C . SER A 1 79 ? 1.472 2.853 -20.764 1.00 87.19 79 SER A C 1
ATOM 629 O O . SER A 1 79 ? 1.538 1.826 -21.440 1.00 87.19 79 SER A O 1
ATOM 631 N N . TYR A 1 80 ? 1.019 2.840 -19.507 1.00 86.12 80 TYR A N 1
ATOM 632 C CA . TYR A 1 80 ? 0.576 1.624 -18.846 1.00 86.12 80 TYR A CA 1
ATOM 633 C C . TYR A 1 80 ? -0.846 1.247 -19.295 1.00 86.12 80 TYR A C 1
ATOM 635 O O . TYR A 1 80 ? -1.761 2.067 -19.205 1.00 86.12 80 TYR A O 1
ATOM 643 N N . PRO A 1 81 ? -1.079 0.010 -19.772 1.00 88.19 81 PRO A N 1
ATOM 644 C CA . PRO A 1 81 ? -2.397 -0.388 -20.243 1.00 88.19 81 PRO A CA 1
ATOM 645 C C . PRO A 1 81 ? -3.458 -0.314 -19.141 1.00 88.19 81 PRO A C 1
ATOM 647 O O . PRO A 1 81 ? -3.367 -1.007 -18.127 1.00 88.19 81 PRO A O 1
ATOM 650 N N . LYS A 1 82 ? -4.540 0.432 -19.398 1.00 88.44 82 LYS A N 1
ATOM 651 C CA . LYS A 1 82 ? -5.699 0.558 -18.494 1.00 88.44 82 LYS A CA 1
ATOM 652 C C . LYS A 1 82 ? -6.209 -0.799 -17.990 1.00 88.44 82 LYS A C 1
ATOM 654 O O . LYS A 1 82 ? -6.520 -0.942 -16.814 1.00 88.44 82 LYS A O 1
ATOM 659 N N . LYS A 1 83 ? -6.263 -1.813 -18.865 1.00 89.44 83 LYS A N 1
ATOM 660 C CA . LYS A 1 83 ? -6.698 -3.174 -18.505 1.00 89.44 83 LYS A CA 1
ATOM 661 C C . LYS A 1 83 ? -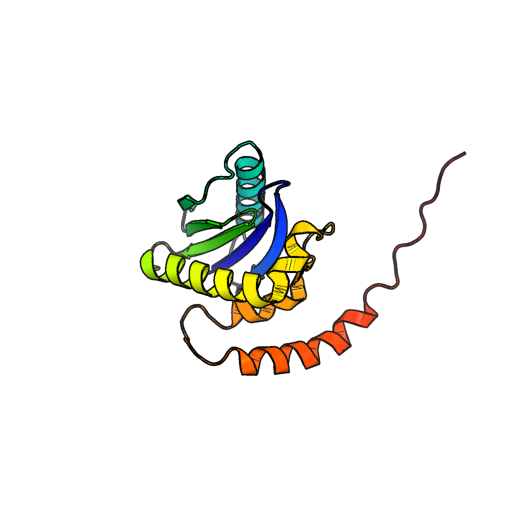5.823 -3.794 -17.408 1.00 89.44 83 LYS A C 1
ATOM 663 O O . LYS A 1 83 ? -6.363 -4.403 -16.494 1.00 89.44 83 LYS A O 1
ATOM 668 N N . LEU A 1 84 ? -4.504 -3.612 -17.481 1.00 89.19 84 LEU A N 1
ATOM 669 C CA . LEU A 1 84 ? -3.573 -4.135 -16.478 1.00 89.19 84 LEU A CA 1
ATOM 670 C C . LEU A 1 84 ? -3.682 -3.371 -15.154 1.00 89.19 84 LEU A C 1
ATOM 672 O O . LEU A 1 84 ? -3.576 -3.984 -14.100 1.00 89.19 84 LEU A O 1
ATOM 676 N N . ALA A 1 85 ? -3.952 -2.061 -15.190 1.00 89.50 85 ALA A N 1
ATOM 677 C CA . ALA A 1 85 ? -4.169 -1.273 -13.974 1.00 89.50 85 ALA A CA 1
ATOM 678 C C . ALA A 1 85 ? -5.408 -1.734 -13.197 1.00 89.50 85 ALA A C 1
ATOM 680 O O . ALA A 1 85 ? -5.341 -1.913 -11.985 1.00 89.50 85 ALA A O 1
ATOM 681 N N . PHE A 1 86 ? -6.528 -1.969 -13.887 1.00 91.12 86 PHE A N 1
ATOM 682 C CA . PHE A 1 86 ? -7.731 -2.489 -13.235 1.00 91.12 86 PHE A CA 1
ATOM 683 C C . PHE A 1 86 ? -7.574 -3.935 -12.770 1.00 91.12 86 PHE A C 1
ATOM 685 O O . PHE A 1 86 ? -8.053 -4.248 -11.688 1.00 91.12 86 PHE A O 1
ATOM 692 N N . GLN A 1 87 ? -6.877 -4.787 -13.531 1.00 90.56 87 GLN A N 1
ATOM 693 C CA . GLN A 1 87 ? -6.587 -6.153 -13.088 1.00 90.56 87 GLN A CA 1
ATOM 694 C C . GLN A 1 87 ? -5.770 -6.155 -11.790 1.00 90.56 87 GLN A C 1
ATOM 696 O O . GLN A 1 87 ? -6.145 -6.827 -10.838 1.00 90.56 87 GLN A O 1
ATOM 701 N N . TYR A 1 88 ? -4.721 -5.329 -11.723 1.00 89.62 88 TYR A N 1
ATOM 702 C CA . TYR A 1 88 ? -3.926 -5.139 -10.509 1.00 89.62 88 TYR A CA 1
ATOM 703 C C . TYR A 1 88 ? -4.789 -4.717 -9.311 1.00 89.62 88 TYR A C 1
ATOM 705 O O . TYR A 1 88 ? -4.677 -5.292 -8.232 1.00 89.62 88 TYR A O 1
ATOM 713 N N . LEU A 1 89 ? -5.687 -3.745 -9.503 1.00 91.56 89 LEU A N 1
ATOM 714 C CA . LEU A 1 89 ? -6.602 -3.313 -8.445 1.00 91.56 89 LEU A CA 1
ATOM 715 C C . LEU A 1 89 ? -7.575 -4.419 -8.012 1.00 91.56 89 LEU A C 1
ATOM 717 O O . LEU A 1 89 ? -7.893 -4.503 -6.830 1.00 91.56 89 LEU A O 1
ATOM 721 N N . GLU A 1 90 ? -8.057 -5.254 -8.935 1.00 91.00 90 GLU A N 1
ATOM 722 C CA . GLU A 1 90 ? -8.944 -6.378 -8.609 1.00 91.00 90 GLU A CA 1
ATOM 723 C C . GLU A 1 90 ? -8.231 -7.466 -7.803 1.00 91.00 90 GLU A C 1
ATOM 725 O O . GLU A 1 90 ? -8.781 -7.932 -6.804 1.00 91.00 90 GLU A O 1
ATOM 730 N N . ASP A 1 91 ? -7.006 -7.824 -8.188 1.00 89.38 91 ASP A N 1
ATOM 731 C CA . ASP A 1 91 ? -6.189 -8.801 -7.464 1.00 89.38 91 ASP A CA 1
ATOM 732 C C . ASP A 1 91 ? -5.880 -8.293 -6.047 1.00 89.38 91 ASP A C 1
ATOM 734 O O . ASP A 1 91 ? -6.089 -8.997 -5.058 1.00 89.38 91 ASP A O 1
ATOM 738 N N . LEU A 1 92 ? -5.490 -7.021 -5.945 1.00 89.38 92 LEU A N 1
ATOM 739 C CA . LEU A 1 92 ? -5.224 -6.335 -4.685 1.00 89.38 92 LEU A CA 1
ATOM 740 C C . LEU A 1 92 ? -6.463 -6.254 -3.790 1.00 89.38 92 LEU A C 1
ATOM 742 O O . LEU A 1 92 ? -6.362 -6.492 -2.588 1.00 89.38 92 LEU A O 1
ATOM 746 N N . LYS A 1 93 ? -7.636 -5.952 -4.356 1.00 90.69 93 LYS A N 1
ATOM 747 C CA . LYS A 1 93 ? -8.911 -5.962 -3.629 1.00 90.69 93 LYS A CA 1
ATOM 748 C C . LYS A 1 93 ? -9.195 -7.345 -3.049 1.00 90.69 93 LYS A C 1
ATOM 750 O O . LYS A 1 93 ? -9.466 -7.453 -1.857 1.00 90.69 93 LYS A O 1
ATOM 755 N N . ASN A 1 94 ? -9.123 -8.390 -3.875 1.00 90.00 94 ASN A N 1
ATOM 756 C CA . ASN A 1 94 ? -9.413 -9.759 -3.444 1.00 90.00 94 ASN A CA 1
ATOM 757 C C . ASN A 1 94 ? -8.478 -10.196 -2.308 1.00 90.00 94 ASN A C 1
ATOM 759 O O . ASN A 1 94 ? -8.926 -10.806 -1.339 1.00 90.00 94 ASN A O 1
ATOM 763 N N . GLU A 1 95 ? -7.194 -9.852 -2.403 1.00 87.81 95 GLU A N 1
ATOM 764 C CA . GLU A 1 95 ? -6.216 -10.141 -1.358 1.00 87.81 95 GLU A CA 1
ATOM 765 C C . GLU A 1 95 ? -6.499 -9.351 -0.070 1.00 87.81 95 GLU A C 1
ATOM 767 O O . GLU A 1 95 ? -6.553 -9.916 1.025 1.00 87.81 95 GLU A O 1
ATOM 772 N N . PHE A 1 96 ? -6.728 -8.043 -0.192 1.00 88.88 96 PHE A N 1
ATOM 773 C CA . PHE A 1 96 ? -6.967 -7.171 0.952 1.00 88.88 96 PHE A CA 1
ATOM 774 C C . PHE A 1 96 ? -8.246 -7.553 1.706 1.00 88.88 96 PHE A C 1
ATOM 776 O O . PHE A 1 96 ? -8.245 -7.596 2.937 1.00 88.88 96 PHE A O 1
ATOM 783 N N . GLU A 1 97 ? -9.320 -7.887 0.988 1.00 88.88 97 GLU A N 1
ATOM 784 C CA . GLU A 1 97 ? -10.568 -8.376 1.578 1.00 88.88 97 GLU A CA 1
ATOM 785 C C . GLU A 1 97 ? -10.390 -9.749 2.231 1.00 88.88 97 GLU A C 1
ATOM 787 O O . GLU A 1 97 ? -10.902 -9.963 3.331 1.00 88.88 97 GLU A O 1
ATOM 792 N N . ARG A 1 98 ? -9.614 -10.654 1.616 1.00 87.56 98 ARG A N 1
ATOM 793 C CA . ARG A 1 98 ? -9.331 -11.983 2.179 1.00 87.56 98 ARG A CA 1
ATOM 794 C C . ARG A 1 98 ? -8.606 -11.898 3.521 1.00 87.56 98 ARG A C 1
ATOM 796 O O . ARG A 1 98 ? -8.970 -12.614 4.449 1.00 87.56 98 ARG A O 1
ATOM 803 N N . VAL A 1 99 ? -7.588 -11.043 3.621 1.00 86.19 99 VAL A N 1
ATOM 804 C CA . VAL A 1 99 ? -6.743 -10.932 4.823 1.00 86.19 99 VAL A CA 1
ATOM 805 C C . VAL A 1 99 ? -7.371 -10.012 5.876 1.00 86.19 99 VAL A C 1
ATOM 807 O O . VAL A 1 99 ? -7.364 -10.326 7.066 1.00 86.19 99 VAL A O 1
ATOM 810 N N . ASN A 1 100 ? -7.928 -8.870 5.457 1.00 86.06 100 ASN A N 1
ATOM 811 C CA . ASN A 1 100 ? -8.301 -7.775 6.357 1.00 86.06 100 ASN A CA 1
ATOM 812 C C . ASN A 1 100 ? -9.794 -7.427 6.361 1.00 86.06 100 ASN A C 1
ATOM 814 O O . ASN A 1 100 ? -10.184 -6.581 7.164 1.00 86.06 100 ASN A O 1
ATOM 818 N N . GLY A 1 101 ? -10.636 -8.067 5.540 1.00 83.00 101 GLY A N 1
ATOM 819 C CA . GLY A 1 101 ? -12.051 -7.713 5.330 1.00 83.00 101 GLY A CA 1
ATOM 820 C C . GLY A 1 101 ? -12.820 -7.354 6.606 1.00 83.00 101 GLY A C 1
ATOM 821 O O . GLY A 1 101 ? -13.433 -6.291 6.699 1.00 83.00 101 GLY A O 1
ATOM 822 N N . ASN A 1 102 ? -12.694 -8.190 7.638 1.00 84.50 102 ASN A N 1
ATOM 823 C CA . ASN A 1 102 ? -13.399 -8.024 8.914 1.00 84.50 102 ASN A CA 1
ATOM 824 C C . ASN A 1 102 ? -12.905 -6.833 9.755 1.00 84.50 102 ASN A C 1
ATOM 826 O O . ASN A 1 102 ? -13.642 -6.319 10.591 1.00 84.50 102 ASN A O 1
ATOM 830 N N . GLN A 1 103 ? -11.657 -6.402 9.563 1.00 86.75 103 GLN A N 1
ATOM 831 C CA . GLN A 1 103 ? -11.013 -5.363 10.370 1.00 86.75 103 GLN A CA 1
ATOM 832 C C . GLN A 1 103 ? -11.146 -3.961 9.755 1.00 86.75 103 GLN A C 1
ATOM 834 O O . GLN A 1 103 ? -10.920 -2.961 10.441 1.00 86.75 103 GLN A O 1
ATOM 839 N N . ILE A 1 104 ? -11.515 -3.862 8.474 1.00 85.50 104 ILE A N 1
ATOM 840 C CA . ILE A 1 104 ? -11.576 -2.592 7.734 1.00 85.50 104 ILE A CA 1
ATOM 841 C C . ILE A 1 104 ? -12.607 -1.628 8.334 1.00 85.50 104 ILE A C 1
ATOM 843 O O . ILE A 1 104 ? -12.355 -0.426 8.447 1.00 85.50 104 ILE A O 1
ATOM 847 N N . GLU A 1 105 ? -13.770 -2.135 8.748 1.00 82.75 105 GLU A N 1
ATOM 848 C CA . GLU A 1 105 ? -14.805 -1.302 9.373 1.00 82.75 105 GLU A CA 1
ATOM 849 C C . GLU A 1 105 ? -14.404 -0.847 10.781 1.00 82.75 105 GLU A C 1
ATOM 851 O O . GLU A 1 105 ? -14.700 0.277 11.181 1.00 82.75 105 GLU A O 1
ATOM 856 N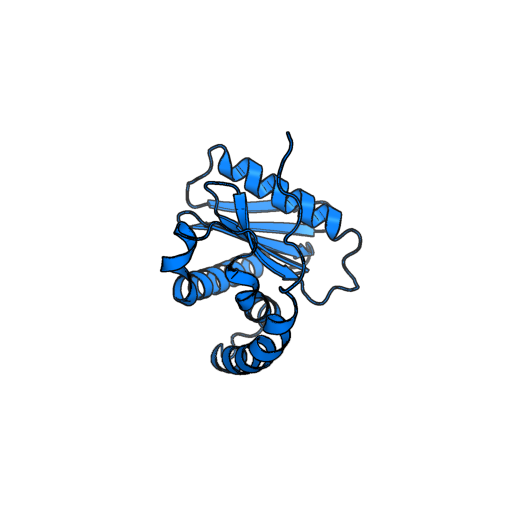 N . THR A 1 106 ? -13.658 -1.676 11.513 1.00 86.94 106 THR A N 1
ATOM 857 C CA . THR A 1 106 ? -13.205 -1.369 12.878 1.00 86.94 106 THR A CA 1
ATOM 858 C C . THR A 1 106 ? -11.940 -0.513 12.925 1.00 86.94 106 THR A C 1
ATOM 860 O O . THR A 1 106 ? -11.581 0.001 13.984 1.00 86.94 106 THR A O 1
ATOM 863 N N . ALA A 1 107 ? -11.246 -0.344 11.796 1.00 86.62 107 ALA A N 1
ATOM 864 C CA . ALA A 1 107 ? -10.044 0.471 11.722 1.00 86.62 107 ALA A CA 1
ATOM 865 C C . ALA A 1 107 ? -10.357 1.936 12.069 1.00 86.62 107 ALA A C 1
ATOM 867 O O . ALA A 1 107 ? -11.169 2.596 11.418 1.00 86.62 107 ALA A O 1
ATOM 868 N N . ALA A 1 108 ? -9.699 2.446 13.109 1.00 85.12 108 ALA A N 1
ATOM 869 C CA . ALA A 1 108 ? -9.830 3.834 13.559 1.00 85.12 108 ALA A CA 1
ATOM 870 C C . ALA A 1 108 ? -8.551 4.655 13.336 1.00 85.12 108 ALA A C 1
ATOM 872 O O . ALA A 1 108 ? -8.583 5.883 13.382 1.00 85.12 108 ALA A O 1
ATOM 873 N N . ARG A 1 109 ? -7.410 3.989 13.115 1.00 87.19 109 ARG A N 1
ATOM 874 C CA . ARG A 1 109 ? -6.112 4.644 12.932 1.00 87.19 109 ARG A CA 1
ATOM 875 C C . ARG A 1 109 ? -5.783 4.773 11.443 1.00 87.19 109 ARG A C 1
ATOM 877 O O . ARG A 1 109 ? -5.977 3.799 10.712 1.00 87.19 109 ARG A O 1
ATOM 884 N N . PRO A 1 110 ? -5.259 5.926 10.991 1.00 87.50 110 PRO A N 1
ATOM 885 C CA . PRO A 1 110 ? -4.679 6.041 9.662 1.00 87.50 110 PRO A CA 1
ATOM 886 C C . PRO A 1 110 ? -3.584 4.996 9.490 1.00 87.50 110 PRO A C 1
ATOM 888 O O . PRO A 1 110 ? -2.793 4.773 10.407 1.00 87.50 110 PRO A O 1
ATOM 891 N N . TYR A 1 111 ? -3.542 4.382 8.316 1.00 86.69 111 TYR A N 1
ATOM 892 C CA . TYR A 1 111 ? -2.555 3.380 7.955 1.00 86.69 111 TYR A CA 1
ATOM 893 C C . TYR A 1 111 ? -2.561 2.168 8.910 1.00 86.69 111 TYR A C 1
ATOM 895 O O . TYR A 1 111 ? -1.525 1.632 9.287 1.00 86.69 111 TYR A O 1
ATOM 903 N N . ALA A 1 112 ? -3.747 1.715 9.331 1.00 84.81 112 ALA A N 1
ATOM 904 C CA . ALA A 1 112 ? -3.880 0.562 10.229 1.00 84.81 112 ALA A CA 1
ATOM 905 C C . ALA A 1 112 ? -3.295 -0.743 9.649 1.00 84.81 112 ALA A C 1
ATOM 907 O O . ALA A 1 112 ? -2.953 -1.649 10.405 1.00 84.81 112 ALA A O 1
ATOM 908 N N . PHE A 1 113 ? -3.155 -0.830 8.324 1.00 85.62 113 PHE A N 1
ATOM 909 C CA . PHE A 1 113 ? -2.755 -2.041 7.614 1.00 85.62 113 PHE A CA 1
ATOM 910 C C . PHE A 1 113 ? -1.412 -1.876 6.882 1.00 85.62 113 PHE A C 1
ATOM 912 O O . PHE A 1 113 ? -1.201 -2.496 5.847 1.00 85.62 113 PHE A O 1
ATOM 919 N N . ILE A 1 114 ? -0.476 -1.068 7.409 1.00 81.25 114 ILE A N 1
ATOM 920 C CA . ILE A 1 114 ? 0.868 -0.859 6.809 1.00 81.25 114 ILE A CA 1
ATOM 921 C C . ILE A 1 114 ? 1.603 -2.175 6.539 1.00 81.25 114 ILE A C 1
ATOM 923 O O . ILE A 1 114 ? 2.325 -2.266 5.554 1.00 81.25 114 ILE A O 1
ATOM 927 N N . LYS A 1 115 ? 1.365 -3.215 7.352 1.00 77.88 115 LYS A N 1
ATOM 928 C CA . LYS A 1 115 ? 1.913 -4.565 7.132 1.00 77.88 115 LYS A CA 1
ATOM 929 C C . LYS A 1 115 ? 1.536 -5.159 5.772 1.00 77.88 115 LYS A C 1
ATOM 931 O O . LYS A 1 115 ? 2.173 -6.095 5.321 1.00 77.88 115 LYS A O 1
ATOM 936 N N . PHE A 1 116 ? 0.509 -4.633 5.112 1.00 80.44 116 PHE A N 1
ATOM 937 C CA . PHE A 1 116 ? 0.142 -5.044 3.766 1.00 80.44 116 PHE A CA 1
ATOM 938 C C . PHE A 1 116 ? 1.018 -4.395 2.674 1.00 80.44 116 PHE A C 1
ATOM 940 O O . PHE A 1 116 ? 0.975 -4.814 1.524 1.00 80.44 116 PHE A O 1
ATOM 947 N N . GLY A 1 117 ? 1.825 -3.384 3.011 1.00 71.88 117 GLY A N 1
ATOM 948 C CA . GLY A 1 117 ? 2.675 -2.633 2.080 1.00 71.88 117 GLY A CA 1
ATOM 949 C C . GLY A 1 117 ? 3.564 -3.507 1.186 1.00 71.88 117 GLY A C 1
ATOM 950 O O . GLY A 1 117 ? 3.547 -3.302 -0.027 1.00 71.88 117 GLY A O 1
ATOM 951 N N . PRO A 1 118 ? 4.259 -4.528 1.717 1.00 69.50 118 PRO A N 1
ATOM 952 C CA . PRO A 1 118 ? 5.082 -5.422 0.900 1.00 69.50 118 PRO A CA 1
ATOM 953 C C . PRO A 1 118 ? 4.294 -6.196 -0.163 1.00 69.50 118 PRO A C 1
ATOM 955 O O . PRO A 1 118 ? 4.788 -6.381 -1.273 1.00 69.50 118 PRO A O 1
ATOM 958 N N . TYR A 1 119 ? 3.031 -6.557 0.099 1.00 69.44 119 TYR A N 1
ATOM 959 C CA . TYR A 1 119 ? 2.168 -7.173 -0.919 1.00 69.44 119 TYR A CA 1
ATOM 960 C C . TYR A 1 119 ? 1.892 -6.236 -2.104 1.00 69.44 119 TYR A C 1
ATOM 962 O O . TYR A 1 119 ? 1.692 -6.702 -3.223 1.00 69.44 119 TYR A O 1
ATOM 970 N N . LEU A 1 120 ? 1.916 -4.918 -1.883 1.00 70.25 120 LEU A N 1
ATOM 971 C CA . LEU A 1 120 ? 1.730 -3.919 -2.939 1.00 70.25 120 LEU A CA 1
ATOM 972 C C . LEU A 1 120 ? 2.969 -3.767 -3.826 1.00 70.25 120 LEU A C 1
ATOM 974 O O . LEU A 1 120 ? 2.846 -3.443 -5.005 1.00 70.25 120 LEU A O 1
ATOM 978 N N . GLN A 1 121 ? 4.157 -3.999 -3.268 1.00 62.78 121 GLN A N 1
ATOM 979 C CA . GLN A 1 121 ? 5.419 -3.885 -3.997 1.00 62.78 121 GLN A CA 1
ATOM 980 C C . GLN A 1 121 ? 5.701 -5.123 -4.861 1.00 62.78 121 GLN A C 1
ATOM 982 O O . GLN A 1 121 ? 6.328 -5.022 -5.915 1.00 62.78 121 GLN A O 1
ATOM 987 N N . VAL A 1 122 ? 5.199 -6.291 -4.450 1.00 54.62 122 VAL A N 1
ATOM 988 C CA . VAL A 1 122 ? 5.535 -7.580 -5.071 1.00 54.62 122 VAL A CA 1
ATOM 989 C C . VAL A 1 122 ? 4.796 -7.851 -6.394 1.00 54.62 122 VAL A C 1
ATOM 991 O O . VAL A 1 122 ? 5.228 -8.725 -7.143 1.00 54.62 122 VAL A O 1
ATOM 994 N N . CYS A 1 123 ? 3.744 -7.113 -6.780 1.00 50.03 123 CYS A N 1
ATOM 995 C CA . CYS A 1 123 ? 2.937 -7.519 -7.947 1.00 50.03 123 CYS A CA 1
ATOM 996 C C . CYS A 1 123 ? 2.302 -6.392 -8.784 1.00 50.03 123 CYS A C 1
ATOM 998 O O . CYS A 1 123 ? 1.125 -6.110 -8.615 1.00 50.03 123 CYS A O 1
ATOM 1000 N N . PRO A 1 124 ? 2.993 -5.851 -9.807 1.00 52.84 124 PRO A N 1
ATOM 1001 C CA . PRO A 1 124 ? 2.296 -5.337 -11.001 1.00 52.84 124 PRO A CA 1
ATOM 1002 C C . PRO A 1 124 ? 2.321 -6.308 -12.197 1.00 52.84 124 PRO A C 1
ATOM 1004 O O . PRO A 1 124 ? 1.510 -6.171 -13.110 1.00 52.84 124 PRO A O 1
ATOM 1007 N N . CYS A 1 125 ? 3.256 -7.268 -12.220 1.00 43.53 125 CYS A N 1
ATOM 1008 C CA . CYS A 1 125 ? 3.576 -8.053 -13.424 1.00 43.53 125 CYS A CA 1
ATOM 1009 C C . CYS A 1 125 ? 3.593 -9.580 -13.227 1.00 43.53 125 CYS A C 1
ATOM 1011 O O . CYS A 1 125 ? 3.602 -10.308 -14.218 1.00 43.53 125 CYS A O 1
ATOM 1013 N N . CYS A 1 126 ? 3.624 -10.079 -11.990 1.00 39.12 126 CYS A N 1
ATOM 1014 C CA . CYS A 1 126 ? 3.922 -11.481 -11.701 1.00 39.12 126 CYS A CA 1
ATOM 1015 C C . CYS A 1 126 ? 2.748 -12.125 -10.963 1.00 39.12 126 CYS A C 1
ATOM 1017 O O . CYS A 1 126 ? 2.482 -11.801 -9.821 1.00 39.12 126 CYS A O 1
ATOM 1019 N N . HIS A 1 127 ? 2.044 -13.054 -11.599 1.00 40.62 127 HIS A N 1
ATOM 1020 C CA . HIS A 1 127 ? 1.039 -13.911 -10.963 1.00 40.62 127 HIS A CA 1
ATOM 1021 C C . HIS A 1 127 ? 1.720 -15.011 -10.113 1.00 40.62 127 HIS A C 1
ATOM 1023 O O . HIS A 1 127 ? 1.490 -16.195 -10.338 1.00 40.62 127 HIS A O 1
ATOM 1029 N N . CYS A 1 128 ? 2.633 -14.649 -9.205 1.00 36.47 128 CYS A N 1
ATOM 1030 C CA . CYS A 1 128 ? 3.538 -15.604 -8.556 1.00 36.47 128 CYS A CA 1
ATOM 1031 C C . CYS A 1 128 ? 3.466 -15.488 -7.022 1.00 36.47 128 CYS A C 1
ATOM 1033 O O . CYS A 1 128 ? 3.963 -14.527 -6.448 1.00 36.47 128 CYS A O 1
ATOM 1035 N N . ASP A 1 129 ? 2.831 -16.484 -6.400 1.00 37.66 129 ASP A N 1
ATOM 1036 C CA . ASP A 1 129 ? 3.012 -16.952 -5.017 1.00 37.66 129 ASP A CA 1
ATOM 1037 C C . ASP A 1 129 ? 2.955 -15.912 -3.876 1.00 37.66 129 ASP A C 1
ATOM 1039 O O . ASP A 1 129 ? 3.971 -15.524 -3.299 1.00 37.66 129 ASP A O 1
ATOM 1043 N N . TRP A 1 130 ? 1.733 -15.575 -3.439 1.00 48.34 130 TRP A N 1
ATOM 1044 C CA . TRP A 1 130 ? 1.452 -14.845 -2.184 1.00 48.34 130 TRP A CA 1
ATOM 1045 C C . TRP A 1 130 ? 2.120 -15.463 -0.941 1.00 48.34 130 TRP A C 1
ATOM 1047 O O . TRP A 1 130 ? 2.376 -14.760 0.034 1.00 48.34 130 TRP A O 1
ATOM 1057 N N . ASP A 1 131 ? 2.417 -16.764 -0.991 1.00 54.38 131 ASP A N 1
ATOM 1058 C CA . ASP A 1 131 ? 2.995 -17.550 0.104 1.00 54.38 131 ASP A CA 1
ATOM 1059 C C . ASP A 1 131 ? 4.410 -17.068 0.487 1.00 54.38 131 ASP A C 1
ATOM 1061 O O . ASP A 1 131 ? 4.808 -17.096 1.649 1.00 54.38 131 ASP A O 1
ATOM 1065 N N . SER A 1 132 ? 5.172 -16.533 -0.477 1.00 51.97 132 SER A N 1
ATOM 1066 C CA . SER A 1 132 ? 6.527 -16.027 -0.202 1.00 51.97 132 SER A CA 1
ATOM 1067 C C . SER A 1 132 ? 6.528 -14.685 0.537 1.00 51.97 132 SER A C 1
ATOM 1069 O O . SER A 1 132 ? 7.498 -14.350 1.219 1.00 51.97 132 SER A O 1
ATOM 1071 N N . THR A 1 133 ? 5.452 -13.907 0.429 1.00 54.28 133 THR A N 1
ATOM 1072 C CA . THR A 1 133 ? 5.371 -12.574 1.035 1.00 54.28 133 THR A CA 1
ATOM 1073 C C . THR A 1 133 ? 5.106 -12.651 2.540 1.00 54.28 133 THR A C 1
ATOM 1075 O O . THR A 1 133 ? 5.619 -11.820 3.289 1.00 54.28 133 THR A O 1
ATOM 1078 N N . ASP A 1 134 ? 4.382 -13.674 3.008 1.00 55.44 134 ASP A N 1
ATOM 1079 C CA . ASP A 1 134 ? 4.144 -13.893 4.443 1.00 55.44 134 ASP A CA 1
ATOM 1080 C C . ASP A 1 134 ? 5.458 -14.200 5.188 1.00 55.44 134 ASP A C 1
ATOM 1082 O O . ASP A 1 134 ? 5.703 -13.693 6.285 1.00 55.44 134 ASP A O 1
ATOM 1086 N N . ALA A 1 135 ? 6.381 -14.914 4.530 1.00 53.91 135 ALA A N 1
ATOM 1087 C CA . ALA A 1 135 ? 7.723 -15.174 5.052 1.00 53.91 135 ALA A CA 1
ATOM 1088 C C . ALA A 1 135 ? 8.571 -13.895 5.208 1.00 53.91 135 ALA A C 1
ATOM 1090 O O . ALA A 1 135 ? 9.360 -13.791 6.149 1.00 53.91 135 ALA A O 1
ATOM 1091 N N . LEU A 1 136 ? 8.395 -12.902 4.327 1.00 51.59 136 LEU A N 1
ATOM 1092 C CA . LEU A 1 136 ? 9.077 -11.605 4.433 1.00 51.59 136 LEU A CA 1
ATOM 1093 C C . LEU A 1 136 ? 8.460 -10.725 5.528 1.00 51.59 136 LEU A C 1
ATOM 1095 O O . LEU A 1 136 ? 9.180 -10.070 6.283 1.00 51.59 136 LEU A O 1
ATOM 1099 N N . LEU A 1 137 ? 7.135 -10.762 5.683 1.00 52.59 137 LEU A N 1
ATOM 1100 C CA . LEU A 1 137 ? 6.441 -10.042 6.753 1.00 52.59 137 LEU A CA 1
ATOM 1101 C C . LEU A 1 137 ? 6.741 -10.589 8.146 1.00 52.59 137 LEU A C 1
ATOM 1103 O O . LEU A 1 137 ? 6.687 -9.832 9.117 1.00 52.59 137 LEU A O 1
ATOM 1107 N N . GLY A 1 138 ? 7.073 -11.877 8.249 1.00 49.53 138 GLY A N 1
ATOM 1108 C CA . GLY A 1 138 ? 7.560 -12.482 9.485 1.00 49.53 138 GLY A CA 1
ATOM 1109 C C . GLY A 1 138 ? 8.871 -11.864 9.979 1.00 49.53 138 GLY A C 1
ATOM 1110 O O . GLY A 1 138 ? 9.034 -11.703 11.182 1.00 49.53 138 GLY A O 1
ATOM 1111 N N . GLN A 1 139 ? 9.771 -11.451 9.078 1.00 49.50 139 GLN A N 1
ATOM 1112 C CA . GLN A 1 139 ? 11.051 -10.842 9.464 1.00 49.50 139 GLN A CA 1
ATOM 1113 C C . GLN A 1 139 ? 10.946 -9.350 9.807 1.00 49.50 139 GLN A C 1
ATOM 1115 O O . GLN A 1 139 ? 11.668 -8.869 10.677 1.00 49.50 139 GLN A O 1
ATOM 1120 N N . GLU A 1 140 ? 10.046 -8.599 9.169 1.00 45.88 140 GLU A N 1
ATOM 1121 C CA . GLU A 1 140 ? 9.931 -7.155 9.429 1.00 45.88 140 GLU A CA 1
ATOM 1122 C C . GLU A 1 140 ? 9.185 -6.836 10.743 1.00 45.88 140 GLU A C 1
ATOM 1124 O O . GLU A 1 140 ? 9.420 -5.796 11.365 1.00 45.88 140 GLU A O 1
ATOM 1129 N N . GLN A 1 141 ? 8.332 -7.750 11.230 1.00 45.56 141 GLN A N 1
ATOM 1130 C CA . GLN A 1 141 ? 7.601 -7.580 12.497 1.00 45.56 141 GLN A CA 1
ATOM 1131 C C . GLN A 1 141 ? 8.507 -7.488 13.734 1.00 45.56 141 GLN A C 1
ATOM 1133 O O . GLN A 1 141 ? 8.140 -6.801 14.695 1.00 45.56 141 GLN A O 1
ATOM 1138 N N . ASP A 1 142 ? 9.697 -8.089 13.687 1.00 39.84 142 ASP A N 1
ATOM 1139 C CA . ASP A 1 142 ? 10.673 -8.017 14.776 1.00 39.84 142 ASP A CA 1
ATOM 1140 C C . ASP A 1 142 ? 11.396 -6.659 14.837 1.00 39.84 142 ASP A C 1
ATOM 1142 O O . ASP A 1 142 ? 11.815 -6.245 15.914 1.00 39.84 142 ASP A O 1
ATOM 1146 N N . MET A 1 143 ? 11.476 -5.902 13.733 1.00 36.88 143 MET A N 1
ATOM 1147 C CA . MET A 1 143 ? 12.145 -4.589 13.726 1.00 36.88 143 MET A CA 1
ATOM 1148 C C . MET A 1 143 ? 11.221 -3.410 14.070 1.00 36.88 143 MET A C 1
ATOM 1150 O O . MET A 1 143 ? 11.671 -2.410 14.625 1.00 36.88 143 MET A O 1
ATOM 1154 N N . VAL A 1 144 ? 9.925 -3.477 13.743 1.00 46.62 144 VAL A N 1
ATOM 1155 C CA . VAL A 1 144 ? 9.024 -2.308 13.885 1.00 46.62 144 VAL A CA 1
ATOM 1156 C C . VAL A 1 144 ? 8.537 -2.108 15.331 1.00 46.62 144 VAL A C 1
ATOM 1158 O O . VAL A 1 144 ? 8.171 -0.993 15.718 1.00 46.62 144 VAL A O 1
ATOM 1161 N N . THR A 1 145 ? 8.595 -3.145 16.171 1.00 42.91 145 THR A N 1
ATOM 1162 C CA . THR A 1 145 ? 8.055 -3.111 17.543 1.00 42.91 145 THR A CA 1
ATOM 1163 C C . THR A 1 145 ? 8.882 -2.249 18.520 1.00 42.91 145 THR A C 1
ATOM 1165 O O . THR A 1 145 ? 8.353 -1.824 19.545 1.00 42.91 145 THR A O 1
ATOM 1168 N N . GLU A 1 146 ? 10.121 -1.863 18.191 1.00 38.31 146 GLU A N 1
ATOM 1169 C CA . GLU A 1 146 ? 10.963 -1.012 19.060 1.00 38.31 146 GLU A CA 1
ATOM 1170 C C . GLU A 1 146 ? 10.752 0.508 18.894 1.00 38.31 146 GLU A C 1
ATOM 1172 O O . GLU A 1 146 ? 11.260 1.292 19.693 1.00 38.31 146 GLU A O 1
ATOM 1177 N N . SER A 1 147 ? 9.966 0.969 17.914 1.00 43.97 147 SER A N 1
ATOM 1178 C CA . SER A 1 147 ? 9.892 2.408 17.582 1.00 43.97 147 SER A CA 1
ATOM 1179 C C . SER A 1 147 ? 8.723 3.192 18.204 1.00 43.97 147 SER A C 1
ATOM 1181 O O . SER A 1 147 ? 8.626 4.400 17.998 1.00 43.97 147 SER A O 1
ATOM 1183 N N . ASN A 1 148 ? 7.850 2.565 19.006 1.00 41.78 148 ASN A N 1
ATOM 1184 C CA . ASN A 1 148 ? 6.625 3.214 19.512 1.00 41.78 148 ASN A CA 1
ATOM 1185 C C . ASN A 1 148 ? 6.671 3.642 20.996 1.00 41.78 148 ASN A C 1
ATOM 1187 O O . ASN A 1 148 ? 5.629 3.846 21.621 1.00 41.78 148 ASN A O 1
ATOM 1191 N N . SER A 1 149 ? 7.866 3.801 21.576 1.00 38.81 149 SER A N 1
ATOM 1192 C CA . SER A 1 149 ? 8.054 4.183 22.983 1.00 38.81 149 SER A CA 1
ATOM 1193 C C . SER A 1 149 ? 8.536 5.629 23.171 1.00 38.81 149 SER A C 1
ATOM 1195 O O . SER A 1 149 ? 9.492 5.848 23.902 1.00 38.81 149 SER A O 1
ATOM 1197 N N . GLN A 1 150 ? 7.939 6.637 22.524 1.00 35.34 150 GLN A N 1
ATOM 1198 C CA . GLN A 1 150 ? 8.243 8.049 22.839 1.00 35.34 150 GLN A CA 1
ATOM 1199 C C . GLN A 1 150 ? 7.193 9.019 22.260 1.00 35.34 150 GLN A C 1
ATOM 1201 O O . GLN A 1 150 ? 7.399 9.596 21.205 1.00 35.34 150 GLN A O 1
ATOM 1206 N N . ALA A 1 151 ? 6.051 9.202 22.937 1.00 34.38 151 ALA A N 1
ATOM 1207 C CA . ALA A 1 151 ? 5.217 10.420 22.840 1.00 34.38 151 ALA A CA 1
ATOM 1208 C C . ALA A 1 151 ? 4.030 10.360 23.823 1.00 34.38 151 ALA A C 1
ATOM 1210 O O . ALA A 1 151 ? 2.865 10.345 23.436 1.00 34.38 151 ALA A O 1
ATOM 1211 N N . SER A 1 152 ? 4.316 10.319 25.122 1.00 32.97 152 SER A N 1
ATOM 1212 C CA . SER A 1 152 ? 3.336 10.629 26.167 1.00 32.97 152 SER A CA 1
ATOM 1213 C C . SER A 1 152 ? 3.960 11.692 27.050 1.00 32.97 152 SER A C 1
ATOM 1215 O O . SER A 1 152 ? 4.856 11.348 27.807 1.00 32.97 152 SER A O 1
ATOM 1217 N N . CYS A 1 153 ? 3.548 12.955 26.890 1.00 36.38 153 CYS A N 1
ATOM 1218 C CA . CYS A 1 153 ? 3.648 14.035 27.885 1.00 36.38 153 CYS A CA 1
ATOM 1219 C C . CYS A 1 153 ? 3.135 15.356 27.278 1.00 36.38 153 CYS A C 1
ATOM 1221 O O . CYS A 1 153 ? 3.935 16.203 26.917 1.00 36.38 153 CYS A O 1
ATOM 1223 N N . TYR A 1 154 ? 1.816 15.542 27.170 1.00 36.47 154 TYR A N 1
ATOM 1224 C CA . TYR A 1 154 ? 1.181 16.869 27.236 1.00 36.47 154 TYR A CA 1
ATOM 1225 C C . TYR A 1 154 ? -0.233 16.684 27.792 1.00 36.47 154 TYR A C 1
ATOM 1227 O O . TYR A 1 154 ? -1.190 16.446 27.060 1.00 36.47 154 TYR A O 1
ATOM 1235 N N . GLY A 1 155 ? -0.338 16.722 29.119 1.00 42.28 155 GLY A N 1
ATOM 1236 C CA . GLY A 1 155 ? -1.596 16.854 29.840 1.00 42.28 155 GLY A CA 1
ATOM 1237 C C . GLY A 1 155 ? -1.723 18.278 30.371 1.00 42.28 155 GLY A C 1
ATOM 1238 O O . GLY A 1 155 ? -0.765 18.804 30.928 1.00 42.28 155 GLY A O 1
ATOM 1239 N N . ALA A 1 156 ? -2.898 18.855 30.107 1.00 48.78 156 ALA A N 1
ATOM 1240 C CA . ALA A 1 156 ? -3.574 20.011 30.702 1.00 48.78 156 ALA A CA 1
ATOM 1241 C C . ALA A 1 156 ? -2.896 20.665 31.931 1.00 48.78 156 ALA A C 1
ATOM 1243 O O . ALA A 1 156 ? -2.486 19.986 32.861 1.00 48.78 156 ALA A O 1
ATOM 1244 N N . GLY A 1 157 ? -2.793 21.989 32.032 1.00 50.66 157 GLY A N 1
ATOM 1245 C CA . GLY A 1 157 ? -3.880 22.929 31.777 1.00 50.66 157 GLY A CA 1
ATOM 1246 C C . GLY A 1 157 ? -4.751 23.060 33.028 1.00 50.66 157 GLY A C 1
ATOM 1247 O O . GLY A 1 157 ? -5.846 22.509 33.076 1.00 50.66 157 GLY A O 1
ATOM 1248 N N . THR A 1 158 ? -4.253 23.766 34.042 1.00 51.50 158 THR A N 1
ATOM 1249 C CA . THR A 1 158 ? -5.040 24.617 34.951 1.00 51.50 158 THR A CA 1
ATOM 1250 C C . THR A 1 158 ? -4.133 25.726 35.464 1.00 51.50 158 THR A C 1
ATOM 1252 O O . THR A 1 158 ? -2.933 25.432 35.669 1.00 51.50 158 THR A O 1
#

InterPro domains:
  IPR010908 Longin domain [PF13774] (36-117)
  IPR010908 Longin domain [PS50859] (6-120)
  IPR010908 Longin domain [SM01270] (35-119)
  IPR010908 Longin domain [cd14824] (5-121)
  IPR011012 Longin-like domain superfamily [SSF64356] (1-121)
  IPR044565 Vesicle-trafficking protein Sec22 [PTHR45837] (1-122)